Protein AF-O42624-F1 (afdb_monomer_lite)

Sequence (61 aa):
EEKVATSRERFRQHFGLPESEKLVATYFGHMIRVLPLYGKIYISDRSFCFRSLLPGTRTKL

Radius of gyration: 11.97 Å; chains: 1; bounding box: 25×18×38 Å

Foldseek 3Di:
DVVLVVVQVVVCVVQVHDPVKHFPDKDWAFDDDPHTFTWIWTDTPPDTWTAGPDPPDGDTD

Secondary structure (DSSP, 8-state):
-HHHHHHHHHHHHHHT--TT--EEEEEEEEEESSSEEEEEEEEESS-EEEEE-STT---B-

InterPro domains:
  IPR004182 GRAM domain [PF02893] (9-60)
  IPR004182 GRAM domain [SM00568] (9-60)
  IPR011993 PH-like domain superfamily [G3DSA:2.30.29.30] (7-61)

pLDDT: mean 82.62, std 10.92, range [47.84, 93.31]

Structure (mmCIF, N/CA/C/O backbone):
data_AF-O42624-F1
#
_entry.id   AF-O42624-F1
#
loop_
_atom_site.group_PDB
_atom_site.id
_atom_site.type_symbol
_atom_site.label_atom_id
_atom_site.label_alt_id
_atom_site.label_comp_id
_atom_site.label_asym_id
_atom_site.label_entity_id
_atom_site.label_seq_id
_atom_site.pdbx_PDB_ins_code
_atom_site.Cartn_x
_atom_site.Cartn_y
_atom_site.Cartn_z
_atom_site.occupancy
_atom_site.B_iso_or_equiv
_atom_site.auth_seq_id
_atom_site.auth_comp_id
_atom_site.auth_asym_id
_atom_site.auth_atom_id
_atom_site.pdbx_PDB_model_num
ATOM 1 N N . GLU A 1 1 ? 1.492 -5.527 18.543 1.00 47.84 1 GLU A N 1
ATOM 2 C CA . GLU A 1 1 ? 0.510 -4.705 17.790 1.00 47.84 1 GLU A CA 1
ATOM 3 C C . GLU A 1 1 ? 1.020 -3.381 17.186 1.00 47.84 1 GLU A C 1
ATOM 5 O O . GLU A 1 1 ? 0.488 -2.971 16.160 1.00 47.84 1 GLU A O 1
ATOM 10 N N . GLU A 1 2 ? 2.035 -2.700 17.733 1.00 52.69 2 GLU A N 1
ATOM 11 C CA . GLU A 1 2 ? 2.403 -1.317 17.339 1.00 52.69 2 GLU A CA 1
ATOM 12 C C . GLU A 1 2 ? 2.781 -1.116 15.849 1.00 52.69 2 GLU A C 1
ATOM 14 O O . GLU A 1 2 ? 2.366 -0.147 15.211 1.00 52.69 2 GLU A O 1
ATOM 19 N N . LYS A 1 3 ? 3.493 -2.072 15.229 1.00 58.56 3 LYS A N 1
ATOM 20 C CA . LYS A 1 3 ? 3.848 -1.998 13.793 1.00 58.56 3 LYS A CA 1
ATOM 21 C C . LYS A 1 3 ? 2.637 -2.027 12.855 1.00 58.56 3 LYS A C 1
ATOM 23 O O . LYS A 1 3 ? 2.708 -1.488 11.746 1.00 58.56 3 LYS A O 1
ATOM 28 N N . VAL A 1 4 ? 1.541 -2.662 13.271 1.00 61.56 4 VAL A N 1
ATOM 29 C CA . VAL A 1 4 ? 0.331 -2.809 12.452 1.00 61.56 4 VAL A CA 1
ATOM 30 C C . VAL A 1 4 ? -0.464 -1.506 12.451 1.00 61.56 4 VAL A C 1
ATOM 32 O O . VAL A 1 4 ? -0.883 -1.063 11.383 1.00 61.56 4 VAL A O 1
ATOM 35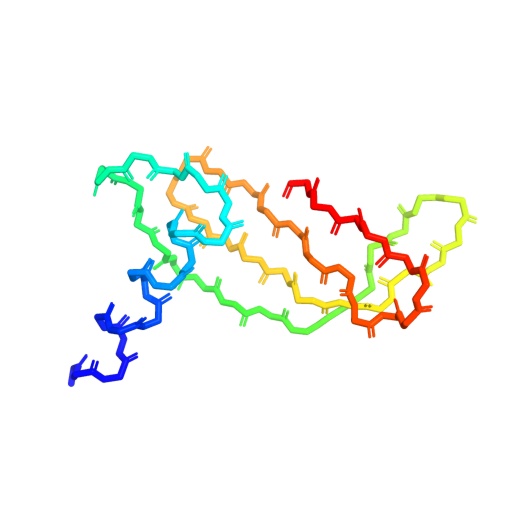 N N . ALA A 1 5 ? -0.587 -0.843 13.606 1.00 62.59 5 ALA A N 1
ATOM 36 C CA . ALA A 1 5 ? -1.232 0.467 13.722 1.00 62.59 5 ALA A CA 1
ATOM 37 C C . ALA A 1 5 ? -0.538 1.513 12.831 1.00 62.59 5 ALA A C 1
ATOM 39 O O . ALA A 1 5 ? -1.173 2.124 11.972 1.00 62.59 5 ALA A O 1
ATOM 40 N N . THR A 1 6 ? 0.792 1.595 12.909 1.00 75.50 6 THR A N 1
ATOM 41 C CA . THR A 1 6 ? 1.595 2.513 12.084 1.00 75.50 6 THR A CA 1
ATOM 42 C C . THR A 1 6 ? 1.482 2.220 10.584 1.00 75.50 6 THR A C 1
ATOM 44 O O . THR A 1 6 ? 1.511 3.131 9.757 1.00 75.50 6 THR A O 1
ATOM 47 N N . SER A 1 7 ? 1.336 0.948 10.198 1.00 75.06 7 SER A N 1
ATOM 48 C CA . SER A 1 7 ? 1.174 0.564 8.788 1.00 75.06 7 SER A CA 1
ATOM 49 C C . SER A 1 7 ? -0.195 0.966 8.227 1.00 75.06 7 SER A C 1
ATOM 51 O 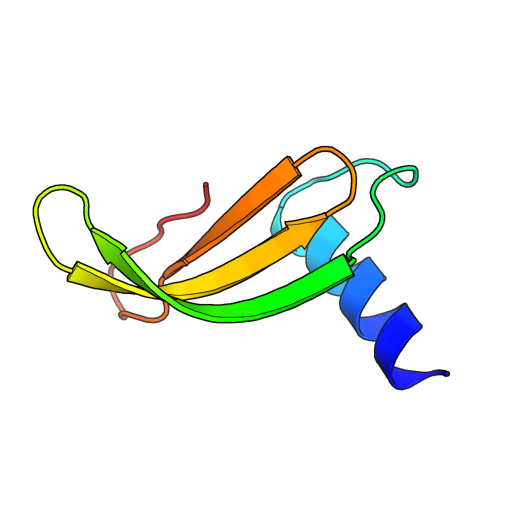O . SER A 1 7 ? -0.284 1.362 7.065 1.00 75.06 7 SER A O 1
ATOM 53 N N . ARG A 1 8 ? -1.247 0.921 9.054 1.00 79.06 8 ARG A N 1
ATOM 54 C CA . ARG A 1 8 ? -2.614 1.334 8.692 1.00 79.06 8 ARG A CA 1
ATOM 55 C C . ARG A 1 8 ? -2.721 2.843 8.515 1.00 79.06 8 ARG A C 1
ATOM 57 O O . ARG A 1 8 ? -3.275 3.291 7.516 1.00 79.06 8 ARG A O 1
ATOM 64 N N . GLU A 1 9 ? -2.136 3.607 9.434 1.00 81.81 9 GLU A N 1
ATOM 65 C CA . GLU A 1 9 ? -2.082 5.072 9.352 1.00 81.81 9 GLU A CA 1
ATOM 66 C C . GLU A 1 9 ? -1.391 5.516 8.057 1.00 81.81 9 GLU A C 1
ATOM 68 O O . GLU A 1 9 ? -1.923 6.301 7.274 1.00 81.81 9 GLU A O 1
ATOM 73 N N . ARG A 1 10 ? -0.224 4.921 7.771 1.00 84.12 10 ARG A N 1
ATOM 74 C CA . ARG A 1 10 ? 0.547 5.212 6.558 1.00 84.12 10 ARG A CA 1
ATOM 75 C C . ARG A 1 10 ? -0.201 4.826 5.294 1.00 84.12 10 ARG A C 1
ATOM 77 O O . ARG A 1 10 ? -0.139 5.571 4.326 1.00 84.12 10 ARG A O 1
ATOM 84 N N . PHE A 1 11 ? -0.888 3.684 5.281 1.00 84.12 11 PHE A N 1
ATOM 85 C CA . PHE A 1 11 ? -1.738 3.277 4.161 1.00 84.12 11 PHE A CA 1
ATOM 86 C C . PHE A 1 11 ? -2.813 4.333 3.884 1.00 84.12 11 PHE A C 1
ATOM 88 O O . PHE A 1 11 ? -2.905 4.832 2.763 1.00 84.12 11 PHE A O 1
ATOM 95 N N . ARG A 1 12 ? -3.542 4.755 4.921 1.00 84.44 12 ARG A N 1
ATOM 96 C CA . ARG A 1 12 ? -4.589 5.771 4.799 1.00 84.44 12 ARG A CA 1
ATOM 97 C C . ARG A 1 12 ? -4.046 7.106 4.305 1.00 84.44 12 ARG A C 1
ATOM 99 O O . ARG A 1 12 ? -4.586 7.654 3.351 1.00 84.44 12 ARG A O 1
ATOM 106 N N . GLN A 1 13 ? -2.931 7.580 4.859 1.00 85.56 13 GLN A N 1
ATOM 107 C CA . GLN A 1 13 ? -2.262 8.796 4.383 1.00 85.56 13 GLN A CA 1
ATOM 108 C C . GLN A 1 13 ? -1.751 8.664 2.942 1.00 85.56 13 GLN A C 1
ATOM 110 O O . GLN A 1 13 ? -1.756 9.632 2.186 1.00 85.56 13 GLN A O 1
ATOM 115 N N . HIS A 1 14 ? -1.304 7.473 2.534 1.00 85.19 14 HIS A N 1
ATOM 116 C CA . HIS A 1 14 ? -0.744 7.272 1.201 1.00 85.19 14 HIS A CA 1
ATOM 117 C C . HIS A 1 14 ? -1.797 7.325 0.092 1.00 85.19 14 HIS A C 1
ATOM 119 O O . HIS A 1 14 ? -1.481 7.796 -1.008 1.00 85.19 14 HIS A O 1
ATOM 125 N N . PHE A 1 15 ? -3.003 6.833 0.380 1.00 84.19 15 PHE A N 1
ATOM 126 C CA . PHE A 1 15 ? -4.113 6.717 -0.569 1.00 84.19 15 PHE A CA 1
ATOM 127 C C . PHE A 1 15 ? -5.256 7.714 -0.310 1.00 84.19 15 PHE A C 1
ATOM 129 O O . PHE A 1 15 ? -6.175 7.786 -1.114 1.00 84.19 15 PHE A O 1
ATOM 136 N N . GLY A 1 16 ? -5.188 8.520 0.756 1.00 85.31 16 GLY A N 1
ATOM 137 C CA . GLY A 1 16 ? -6.214 9.514 1.090 1.00 85.31 16 GLY A CA 1
ATOM 138 C C . GLY A 1 16 ? -7.522 8.897 1.596 1.00 85.31 16 GLY A C 1
ATOM 139 O O . GLY A 1 16 ? -8.595 9.407 1.292 1.00 85.31 16 GLY A O 1
ATOM 140 N N . LEU A 1 17 ? -7.441 7.783 2.329 1.00 86.75 17 LEU A N 1
ATOM 141 C CA . LEU A 1 17 ? -8.606 6.997 2.752 1.00 86.75 17 LEU A CA 1
ATOM 142 C C . LEU A 1 17 ? -9.178 7.456 4.109 1.00 86.75 17 LEU A C 1
ATOM 144 O O . LEU A 1 17 ? -8.417 7.898 4.981 1.00 86.75 17 LEU A O 1
ATOM 148 N N . PRO A 1 18 ? -10.498 7.299 4.332 1.00 86.44 18 PRO A N 1
ATOM 149 C CA . PRO A 1 18 ? -11.143 7.659 5.596 1.00 86.44 18 PRO A CA 1
ATOM 150 C C . PRO A 1 18 ? -10.656 6.800 6.777 1.00 86.44 18 PRO A C 1
ATOM 152 O O . PRO A 1 18 ? -10.074 5.731 6.599 1.00 86.44 18 PRO A O 1
ATOM 155 N N . GLU A 1 19 ? -10.900 7.260 8.010 1.00 84.19 19 GLU A N 1
ATOM 156 C CA . GLU A 1 19 ? -10.563 6.545 9.264 1.00 84.19 19 GLU A CA 1
ATOM 157 C C . GLU A 1 19 ? -11.226 5.184 9.416 1.00 84.19 19 GLU A C 1
ATOM 159 O O . GLU A 1 19 ? -10.695 4.298 10.088 1.00 84.19 19 GLU A O 1
ATOM 164 N N . SER A 1 20 ? -12.360 5.001 8.750 1.00 86.06 20 SER A N 1
ATOM 165 C CA . SER A 1 20 ? -13.074 3.738 8.737 1.00 86.06 20 SER A CA 1
ATOM 166 C C . SER A 1 20 ? -12.302 2.631 8.014 1.00 86.06 20 SER A C 1
ATOM 168 O O . SER A 1 20 ? -12.504 1.468 8.365 1.00 86.06 20 SER A O 1
ATOM 170 N N . GLU A 1 21 ? -11.428 2.957 7.049 1.00 87.00 21 GLU A N 1
ATOM 171 C CA . GLU A 1 21 ? -10.717 1.968 6.230 1.00 87.00 21 GLU A CA 1
ATOM 172 C C . GLU A 1 21 ? -9.646 1.217 7.017 1.00 87.00 21 GLU A C 1
ATOM 174 O O . GLU A 1 21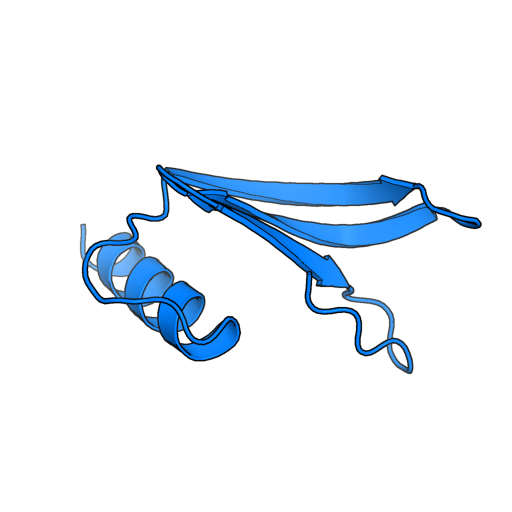 ? -8.714 1.776 7.605 1.00 87.00 21 GLU A O 1
ATOM 179 N N . LYS A 1 22 ? -9.754 -0.107 6.973 1.00 87.06 22 LYS A N 1
ATOM 180 C CA . LYS A 1 22 ? -8.958 -1.033 7.762 1.00 87.06 22 LYS A CA 1
ATOM 181 C C . LYS A 1 22 ? -8.104 -1.890 6.839 1.00 87.06 22 LYS A C 1
ATOM 183 O O . LYS A 1 22 ? -8.604 -2.812 6.213 1.00 87.06 22 LYS A O 1
ATOM 188 N N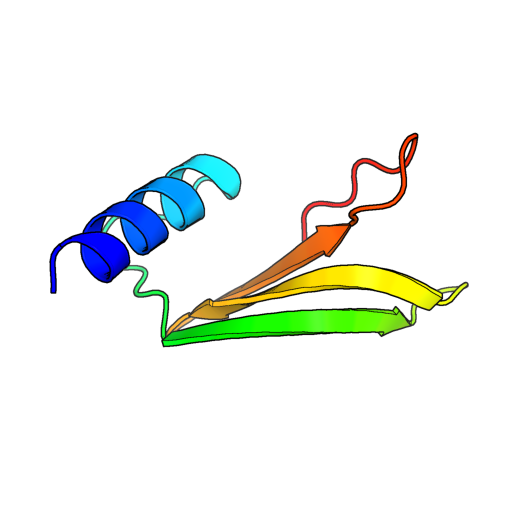 . LEU A 1 23 ? -6.791 -1.632 6.803 1.00 89.31 23 LEU A N 1
ATOM 189 C CA . LEU A 1 23 ? -5.846 -2.481 6.065 1.00 89.31 23 LEU A CA 1
ATOM 190 C C . LEU A 1 23 ? -5.887 -3.914 6.618 1.00 89.31 23 LEU A C 1
ATOM 192 O O . LEU A 1 23 ? -5.607 -4.133 7.798 1.00 89.31 23 LEU A O 1
ATOM 196 N N . VAL A 1 24 ? -6.230 -4.875 5.771 1.00 91.31 24 VAL A N 1
ATOM 197 C CA . VAL A 1 24 ? -6.292 -6.302 6.102 1.00 91.31 24 VAL A CA 1
ATOM 198 C C . VAL A 1 24 ? -4.955 -6.957 5.785 1.00 91.31 24 VAL A C 1
ATOM 200 O O . VAL A 1 24 ? -4.393 -7.653 6.627 1.00 91.31 24 VAL A O 1
ATOM 203 N N . ALA A 1 25 ? -4.418 -6.696 4.593 1.00 89.94 25 ALA A N 1
ATOM 204 C CA . ALA A 1 25 ? -3.195 -7.334 4.131 1.00 89.94 25 ALA A CA 1
ATOM 205 C C . ALA A 1 25 ? -2.391 -6.456 3.168 1.00 89.94 25 ALA A C 1
ATOM 207 O O . ALA A 1 25 ? -2.896 -5.515 2.550 1.00 89.94 25 ALA A O 1
ATOM 208 N N . THR A 1 26 ? -1.104 -6.771 3.036 1.00 92.12 26 THR A N 1
ATOM 209 C CA . THR A 1 26 ? -0.212 -6.154 2.052 1.00 92.12 26 THR A CA 1
ATOM 210 C C . THR A 1 26 ? 0.643 -7.226 1.401 1.00 92.12 26 THR A C 1
ATOM 212 O O . THR A 1 26 ? 1.294 -8.002 2.098 1.00 92.12 26 THR A O 1
ATOM 215 N N . TYR A 1 27 ? 0.676 -7.233 0.073 1.00 92.25 27 TYR A N 1
ATOM 216 C CA . TYR A 1 27 ? 1.417 -8.206 -0.723 1.00 92.25 27 TYR A CA 1
ATOM 217 C C . TYR A 1 27 ? 2.337 -7.503 -1.714 1.00 92.25 27 TYR A C 1
ATOM 219 O O . TYR A 1 27 ? 2.052 -6.396 -2.172 1.00 92.25 27 TYR A O 1
ATOM 227 N N . PHE A 1 28 ? 3.439 -8.156 -2.066 1.00 93.31 28 PHE A N 1
ATOM 228 C CA . PHE A 1 28 ? 4.227 -7.777 -3.233 1.00 93.31 28 PHE A CA 1
ATOM 229 C C . PHE A 1 28 ? 3.747 -8.574 -4.436 1.00 93.31 28 PHE A C 1
ATOM 231 O O . PHE A 1 28 ? 3.474 -9.767 -4.323 1.00 93.31 28 PHE A O 1
ATOM 238 N N . GLY A 1 29 ? 3.646 -7.920 -5.585 1.00 92.19 29 GLY A N 1
ATOM 239 C CA . GLY A 1 29 ? 3.181 -8.581 -6.791 1.00 92.19 29 GLY A CA 1
ATOM 240 C C . GLY A 1 29 ? 3.230 -7.682 -8.011 1.00 92.19 29 GLY A C 1
ATOM 241 O O . GLY A 1 29 ? 3.692 -6.540 -7.957 1.00 92.19 29 GLY A O 1
ATOM 242 N N . HIS A 1 30 ? 2.738 -8.227 -9.116 1.00 90.75 30 HIS A N 1
ATOM 243 C CA . HIS A 1 30 ? 2.612 -7.511 -10.374 1.00 90.75 30 HIS A CA 1
ATOM 244 C C . HIS A 1 30 ? 1.142 -7.201 -10.641 1.00 90.75 30 HIS A C 1
ATOM 246 O O . HIS A 1 30 ? 0.302 -8.097 -10.584 1.00 90.75 30 HIS A O 1
ATOM 252 N N . MET A 1 31 ? 0.833 -5.944 -10.958 1.00 88.25 31 MET A N 1
ATOM 253 C CA . MET A 1 31 ? -0.463 -5.572 -11.520 1.00 88.25 31 MET A CA 1
ATOM 254 C C . MET A 1 31 ? -0.338 -5.557 -13.040 1.00 88.25 31 MET A C 1
ATOM 256 O O . MET A 1 31 ? 0.421 -4.760 -13.598 1.00 88.25 31 MET A O 1
ATOM 260 N N . ILE A 1 32 ? -1.062 -6.453 -13.709 1.00 88.00 32 ILE A N 1
ATOM 261 C CA . ILE A 1 32 ? -1.066 -6.536 -15.168 1.00 88.00 32 ILE A CA 1
ATOM 262 C C . ILE A 1 32 ? -2.110 -5.554 -15.703 1.00 88.00 32 ILE A C 1
ATOM 264 O O . ILE A 1 32 ? -3.305 -5.735 -15.485 1.00 88.00 32 ILE A O 1
ATOM 268 N N . ARG A 1 33 ? -1.652 -4.498 -16.383 1.00 78.81 33 ARG A N 1
ATOM 269 C CA . ARG A 1 33 ? -2.501 -3.698 -17.282 1.00 78.81 33 ARG A CA 1
ATOM 270 C C . ARG A 1 33 ? -2.062 -3.970 -18.718 1.00 78.81 33 ARG A C 1
ATOM 272 O O . ARG A 1 33 ? -2.355 -5.032 -19.242 1.00 78.81 33 ARG A O 1
ATOM 279 N N . VAL A 1 34 ? -1.282 -3.065 -19.308 1.00 84.56 34 VAL A N 1
ATOM 280 C CA . VAL A 1 34 ? -0.623 -3.289 -20.611 1.00 84.56 34 VAL A CA 1
ATOM 281 C C . VAL A 1 34 ? 0.707 -4.033 -20.440 1.00 84.56 34 VAL A C 1
ATOM 283 O O . VAL A 1 34 ? 1.068 -4.864 -21.262 1.00 84.56 34 VAL A O 1
ATOM 286 N N . LEU A 1 35 ? 1.420 -3.761 -19.342 1.00 85.12 35 LEU A N 1
ATOM 287 C CA . LEU A 1 35 ? 2.665 -4.427 -18.953 1.00 85.12 35 LEU A CA 1
ATOM 288 C C . LEU A 1 35 ? 2.602 -4.815 -17.467 1.00 85.12 35 LEU A C 1
ATOM 290 O O . LEU A 1 35 ? 1.890 -4.146 -16.705 1.00 85.12 35 LEU A O 1
ATOM 294 N N . PRO A 1 36 ? 3.339 -5.853 -17.029 1.00 87.38 36 PRO A N 1
ATOM 295 C CA . PRO A 1 36 ? 3.466 -6.183 -15.616 1.00 87.38 36 PRO A CA 1
ATOM 296 C C . PRO A 1 36 ? 4.135 -5.042 -14.844 1.00 87.38 36 PRO A C 1
ATOM 298 O O . PRO A 1 36 ? 5.314 -4.751 -15.039 1.00 87.38 36 PRO A O 1
ATOM 301 N N . LEU A 1 37 ? 3.395 -4.397 -13.941 1.00 90.69 37 LEU A N 1
ATOM 302 C CA . LEU A 1 37 ? 3.948 -3.375 -13.055 1.00 90.69 37 LEU A CA 1
ATOM 303 C C . LEU A 1 37 ? 4.209 -3.974 -11.679 1.00 90.69 37 LEU A C 1
ATOM 305 O O . LEU A 1 37 ? 3.268 -4.329 -10.972 1.00 90.69 37 LEU A O 1
ATOM 309 N N . TYR A 1 38 ? 5.480 -4.060 -11.288 1.00 91.50 38 TYR A N 1
ATOM 310 C CA . TYR A 1 38 ? 5.854 -4.517 -9.952 1.00 91.50 38 TYR A CA 1
ATOM 311 C C . TYR A 1 38 ? 5.516 -3.463 -8.892 1.00 91.50 38 TYR A C 1
ATOM 313 O O . TYR A 1 38 ? 5.820 -2.271 -9.043 1.00 91.50 38 TYR A O 1
ATOM 321 N N . GLY A 1 39 ? 4.886 -3.891 -7.801 1.00 92.56 39 GLY A N 1
ATOM 322 C CA . GLY A 1 39 ? 4.413 -2.987 -6.765 1.00 92.56 39 GLY A CA 1
ATOM 323 C C . GLY A 1 39 ? 3.972 -3.669 -5.477 1.00 92.56 39 GLY A C 1
ATOM 324 O O . GLY A 1 39 ? 4.150 -4.870 -5.271 1.00 92.56 39 GLY A O 1
ATOM 325 N N . LYS A 1 40 ? 3.393 -2.852 -4.595 1.00 92.62 40 LYS A N 1
ATOM 326 C CA . LYS A 1 40 ? 2.700 -3.299 -3.386 1.00 92.62 40 LYS A CA 1
ATOM 327 C C . LYS A 1 40 ? 1.197 -3.223 -3.601 1.00 92.62 40 LYS A C 1
ATOM 329 O O . LYS A 1 40 ? 0.680 -2.180 -4.003 1.00 92.62 40 LYS A O 1
ATOM 334 N N . ILE A 1 41 ? 0.530 -4.320 -3.289 1.00 91.94 41 ILE A N 1
ATOM 335 C CA . ILE A 1 41 ? -0.919 -4.462 -3.258 1.00 91.94 41 ILE A CA 1
ATOM 336 C C . ILE A 1 41 ? -1.359 -4.317 -1.806 1.00 91.94 41 ILE A C 1
ATOM 338 O O . ILE A 1 41 ? -0.814 -4.979 -0.924 1.00 91.94 41 ILE A O 1
ATOM 342 N N . TYR A 1 42 ? -2.339 -3.461 -1.568 1.00 92.38 42 TYR A N 1
ATOM 343 C CA . TYR A 1 42 ? -2.936 -3.202 -0.270 1.00 92.38 42 TYR A CA 1
ATOM 344 C C . TYR A 1 42 ? -4.404 -3.597 -0.349 1.00 92.38 42 TYR A C 1
ATOM 346 O O . TYR A 1 42 ? -5.137 -3.107 -1.205 1.00 92.38 42 TYR A O 1
ATOM 354 N N . ILE A 1 43 ? -4.820 -4.492 0.537 1.00 90.75 43 ILE A N 1
ATOM 355 C CA . ILE A 1 43 ? -6.204 -4.950 0.616 1.00 90.75 43 ILE A CA 1
ATOM 356 C C . ILE A 1 43 ? -6.768 -4.426 1.928 1.00 90.75 43 ILE A C 1
ATOM 358 O O . ILE A 1 43 ? -6.254 -4.778 2.994 1.00 90.75 43 ILE A O 1
ATOM 362 N N . SER A 1 44 ? -7.782 -3.569 1.854 1.00 90.00 44 SER A N 1
ATOM 363 C CA . SER A 1 44 ? -8.584 -3.153 3.002 1.00 90.00 44 SER A CA 1
ATOM 364 C C . SER A 1 44 ? -9.956 -3.828 2.984 1.00 90.00 44 SER A C 1
ATOM 366 O O . SER A 1 44 ? -10.243 -4.677 2.144 1.00 90.00 44 SER A O 1
ATOM 368 N N . ASP A 1 45 ? -10.788 -3.489 3.961 1.00 90.00 45 ASP A N 1
ATOM 369 C CA . ASP A 1 45 ? -12.152 -3.988 4.101 1.00 90.00 45 ASP A CA 1
ATOM 370 C C . ASP A 1 45 ? -13.101 -3.505 2.997 1.00 90.00 45 ASP A C 1
ATOM 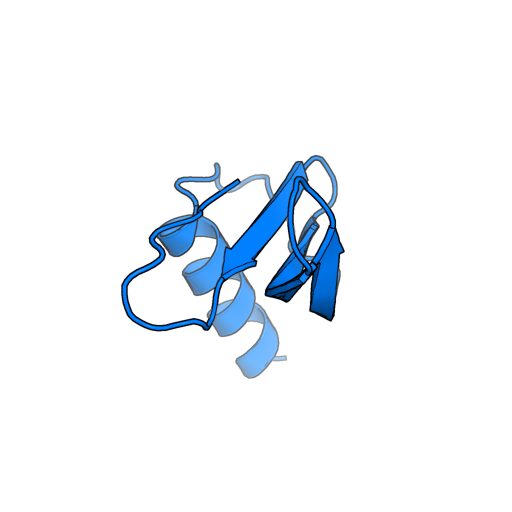372 O O . ASP A 1 45 ? -14.039 -4.229 2.666 1.00 90.00 45 ASP A O 1
ATOM 376 N N . ARG A 1 46 ? -12.874 -2.318 2.414 1.00 88.25 46 ARG A N 1
ATOM 377 C CA . ARG A 1 46 ? -13.731 -1.789 1.333 1.00 88.25 46 ARG A CA 1
ATOM 378 C C . ARG A 1 46 ? -12.992 -1.397 0.061 1.00 88.25 46 ARG A C 1
ATOM 380 O O . ARG A 1 46 ? -13.649 -1.124 -0.939 1.00 88.25 46 ARG A O 1
ATOM 387 N N . SER A 1 47 ? -11.661 -1.376 0.074 1.00 87.19 47 SER A N 1
ATOM 388 C CA . SER A 1 47 ? -10.870 -0.869 -1.047 1.00 87.19 47 SER A CA 1
ATOM 389 C C . SER A 1 47 ? -9.734 -1.815 -1.422 1.00 87.19 47 SER A C 1
ATOM 391 O O . SER A 1 47 ? -9.087 -2.452 -0.587 1.00 87.19 47 SER A O 1
ATOM 393 N N . PHE A 1 48 ? -9.459 -1.874 -2.718 1.00 89.19 48 PHE A N 1
ATOM 394 C CA . PHE A 1 48 ? -8.252 -2.481 -3.251 1.00 89.19 48 PHE A CA 1
ATOM 395 C C . PHE A 1 48 ? -7.345 -1.360 -3.739 1.00 89.19 48 PHE A C 1
ATOM 397 O O . PHE A 1 48 ? -7.751 -0.604 -4.619 1.00 89.19 48 PHE A O 1
ATOM 404 N N . CYS A 1 49 ? -6.129 -1.267 -3.201 1.00 90.31 49 CYS A N 1
ATOM 405 C CA . CYS A 1 49 ? -5.185 -0.232 -3.603 1.00 90.31 49 CYS A CA 1
ATOM 406 C C . CYS A 1 49 ? -3.866 -0.818 -4.106 1.00 90.31 49 CYS A C 1
ATOM 408 O O . CYS A 1 49 ? -3.336 -1.789 -3.558 1.00 90.31 49 CYS A O 1
ATOM 410 N N . PHE A 1 50 ? -3.279 -0.189 -5.119 1.00 90.88 50 PHE A N 1
ATOM 411 C CA . PHE A 1 50 ? -1.998 -0.598 -5.690 1.00 90.88 50 PHE A CA 1
ATOM 412 C C . PHE A 1 50 ? -1.030 0.576 -5.805 1.00 90.88 50 PHE A C 1
ATOM 414 O O . PHE A 1 50 ? -1.378 1.668 -6.256 1.00 90.88 50 PHE A O 1
ATOM 421 N N . ARG A 1 51 ? 0.231 0.324 -5.442 1.00 89.94 51 ARG A N 1
ATOM 422 C CA . ARG A 1 51 ? 1.335 1.273 -5.596 1.00 89.94 51 ARG A CA 1
ATOM 423 C C . ARG A 1 51 ? 2.476 0.639 -6.376 1.00 89.94 51 ARG A C 1
ATOM 425 O O . ARG A 1 51 ? 3.107 -0.298 -5.880 1.00 89.94 51 ARG A O 1
ATOM 432 N N . SER A 1 52 ? 2.821 1.212 -7.528 1.00 89.62 52 SER A N 1
ATOM 433 C CA . SER A 1 52 ? 4.013 0.794 -8.271 1.00 89.62 52 SER A CA 1
ATOM 434 C C . SER A 1 52 ? 5.304 1.124 -7.506 1.00 89.62 52 SER A C 1
ATOM 436 O O . SER A 1 52 ? 5.415 2.136 -6.809 1.00 89.62 52 SER A O 1
ATOM 438 N N . LEU A 1 53 ? 6.289 0.229 -7.605 1.00 86.75 53 LEU A N 1
ATOM 439 C CA . LEU A 1 53 ? 7.649 0.421 -7.080 1.00 86.75 53 LEU A CA 1
ATOM 440 C C . LEU A 1 53 ? 8.636 0.837 -8.178 1.00 86.75 53 LEU A C 1
ATOM 442 O O . LEU A 1 53 ? 9.767 1.198 -7.870 1.00 86.75 53 LEU A O 1
ATOM 446 N N . LEU A 1 54 ? 8.206 0.797 -9.441 1.00 84.00 54 LEU A N 1
ATOM 447 C CA . LEU A 1 54 ? 9.021 1.175 -10.587 1.00 84.00 54 LEU A CA 1
ATOM 448 C C . LEU A 1 54 ? 9.251 2.699 -10.612 1.00 84.00 54 LEU A C 1
ATOM 450 O O . LEU A 1 54 ? 8.271 3.454 -10.696 1.00 84.00 54 LEU A O 1
ATOM 454 N N . PRO A 1 55 ? 10.513 3.169 -10.558 1.00 73.69 55 PRO A N 1
ATOM 455 C CA . PRO A 1 55 ? 10.832 4.590 -10.646 1.00 73.69 55 PRO A CA 1
ATOM 456 C C . PRO A 1 55 ? 10.341 5.166 -11.981 1.00 73.69 55 PRO A C 1
ATOM 458 O O . PRO A 1 55 ? 10.385 4.500 -13.011 1.00 73.69 55 PRO A O 1
ATOM 461 N N . GLY A 1 56 ? 9.808 6.388 -11.955 1.00 73.75 56 GLY A N 1
ATOM 462 C CA . GLY A 1 56 ? 9.189 7.030 -13.124 1.00 73.75 56 GLY A CA 1
ATOM 463 C C . GLY A 1 56 ? 7.712 6.680 -13.346 1.00 73.75 56 GLY A C 1
ATOM 464 O O . GLY A 1 56 ? 7.016 7.414 -14.040 1.00 73.75 56 GLY A O 1
ATOM 465 N N . THR A 1 57 ? 7.182 5.636 -12.697 1.00 66.44 57 THR A N 1
ATOM 466 C CA . THR A 1 57 ? 5.740 5.342 -12.705 1.00 66.44 57 THR A CA 1
ATOM 467 C C . THR A 1 57 ? 5.105 5.809 -11.399 1.00 66.44 57 THR A C 1
ATOM 469 O O . THR A 1 57 ? 5.473 5.359 -10.316 1.00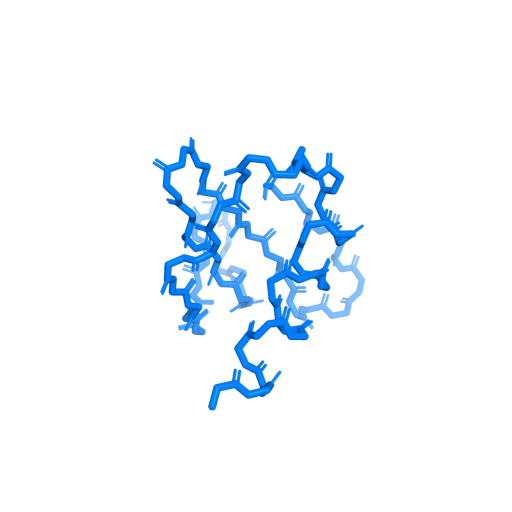 66.44 57 THR A O 1
ATOM 472 N N . ARG A 1 58 ? 4.130 6.719 -11.471 1.00 62.84 58 ARG A N 1
ATOM 473 C CA . ARG A 1 58 ? 3.365 7.167 -10.298 1.00 62.84 58 ARG A CA 1
ATOM 474 C C . ARG A 1 58 ? 1.949 6.605 -10.369 1.00 62.84 58 ARG A C 1
ATOM 476 O O . ARG A 1 58 ? 0.986 7.348 -10.506 1.00 62.84 58 ARG A O 1
ATOM 483 N N . THR A 1 59 ? 1.835 5.278 -10.317 1.00 68.06 59 THR A N 1
ATOM 484 C CA . THR A 1 59 ? 0.523 4.620 -10.287 1.00 68.06 59 THR A CA 1
ATOM 485 C C . THR A 1 59 ? 0.084 4.484 -8.836 1.00 68.06 59 THR A C 1
ATOM 487 O O . THR A 1 59 ? 0.696 3.737 -8.070 1.00 68.06 59 THR A O 1
ATOM 490 N N . LYS A 1 60 ? -0.958 5.230 -8.473 1.00 66.00 60 LYS A N 1
ATOM 491 C CA . LYS A 1 60 ? -1.767 4.994 -7.281 1.00 66.00 60 LYS A CA 1
ATOM 492 C C . LYS A 1 60 ? -3.171 4.677 -7.771 1.00 66.00 60 LYS A C 1
ATOM 494 O O . LYS A 1 60 ? -3.757 5.502 -8.469 1.00 66.00 60 LYS A O 1
ATOM 499 N N . LEU A 1 61 ? -3.624 3.471 -7.470 1.00 62.00 61 LEU A N 1
ATOM 500 C CA . LEU A 1 61 ? -4.972 2.980 -7.731 1.00 62.00 61 LEU A CA 1
ATOM 501 C C . LEU A 1 61 ? -5.610 2.651 -6.389 1.00 62.00 61 LEU A C 1
ATOM 503 O O . LEU A 1 61 ? -4.840 2.167 -5.523 1.00 62.00 61 LEU A O 1
#

Organism: Pyricularia grisea (NCBI:txid148305)